Protein AF-A0A2R4JYA9-F1 (afdb_monomer_lite)

Foldseek 3Di:
DDDPVDDDDCVPPVVVVLVVCVVQFQADDDVPDGHQVNHDWDKDFDPVQCVVQNQQDQGIDTRNDPGGGHPPPPDDPPDD

Secondary structure (DSSP, 8-state):
---TT----HHHHHHHHHHHTHHHHS-EE-SS-EE-TT----EE--HHHHHHH-TTSS-EEETT-SSEE-STT-------

Radius of gyration: 14.52 Å; chains: 1; bounding box: 42×30×32 Å

pLDDT: mean 80.69, std 16.1, range [30.59, 95.12]

Structure (mmCIF, N/CA/C/O backbone):
data_AF-A0A2R4JYA9-F1
#
_entry.id   AF-A0A2R4JYA9-F1
#
loop_
_atom_site.group_PDB
_atom_site.id
_atom_site.type_symbol
_atom_site.label_atom_id
_atom_site.label_alt_id
_atom_site.label_comp_id
_atom_site.label_asym_id
_atom_site.label_entity_id
_atom_site.label_seq_id
_atom_site.pdbx_PDB_ins_code
_atom_site.Cartn_x
_atom_site.Cartn_y
_atom_site.Cartn_z
_atom_site.occupancy
_atom_site.B_iso_or_equiv
_atom_site.auth_seq_id
_atom_site.auth_comp_id
_atom_site.auth_asym_id
_atom_site.auth_atom_id
_atom_site.pdbx_PDB_model_num
ATOM 1 N N . MET A 1 1 ? 6.650 11.078 -10.809 1.00 47.72 1 MET A N 1
ATOM 2 C CA . MET A 1 1 ? 7.723 11.835 -10.127 1.00 47.72 1 MET A CA 1
ATOM 3 C C . MET A 1 1 ? 8.990 10.988 -10.157 1.00 47.72 1 MET A C 1
ATOM 5 O O . MET A 1 1 ? 8.995 9.927 -9.548 1.00 47.72 1 MET A O 1
ATOM 9 N N . PHE A 1 2 ? 10.026 11.405 -10.888 1.00 50.56 2 PHE A N 1
ATOM 10 C CA . PHE A 1 2 ? 11.340 10.755 -10.853 1.00 50.56 2 PHE A CA 1
ATOM 11 C C . PHE A 1 2 ? 12.230 11.539 -9.890 1.00 50.56 2 PHE A C 1
ATOM 13 O O . PHE A 1 2 ? 12.431 12.739 -10.059 1.00 50.56 2 PHE A O 1
ATOM 20 N N . ASN A 1 3 ? 12.693 10.887 -8.827 1.00 55.34 3 ASN A N 1
ATOM 21 C CA . ASN A 1 3 ? 13.552 11.518 -7.832 1.00 55.34 3 ASN A CA 1
ATOM 22 C C . ASN A 1 3 ? 14.971 11.698 -8.405 1.00 55.34 3 ASN A C 1
ATOM 24 O O . ASN A 1 3 ? 15.559 10.737 -8.892 1.00 55.34 3 ASN A O 1
ATOM 28 N N . ARG A 1 4 ? 15.542 12.907 -8.312 1.00 59.19 4 ARG A N 1
ATOM 29 C CA . ARG A 1 4 ? 16.865 13.260 -8.878 1.00 59.19 4 ARG A CA 1
ATOM 30 C C . ARG A 1 4 ? 18.053 12.641 -8.119 1.00 59.19 4 ARG A C 1
ATOM 32 O O . ARG A 1 4 ? 19.175 12.696 -8.597 1.00 59.19 4 ARG A O 1
ATOM 39 N N . ILE A 1 5 ? 17.794 12.050 -6.949 1.00 67.38 5 ILE A N 1
ATOM 40 C CA . ILE A 1 5 ? 18.788 11.469 -6.021 1.00 67.38 5 ILE A CA 1
ATOM 41 C C . ILE A 1 5 ? 19.129 10.000 -6.383 1.00 67.38 5 ILE A C 1
ATOM 43 O O . ILE A 1 5 ? 19.883 9.337 -5.682 1.00 67.38 5 ILE A O 1
ATOM 47 N N . GLY A 1 6 ? 18.604 9.481 -7.498 1.00 63.41 6 GLY A N 1
ATOM 48 C CA . GLY A 1 6 ? 18.844 8.109 -7.955 1.00 63.41 6 GLY A CA 1
ATOM 49 C C . GLY A 1 6 ? 17.759 7.121 -7.524 1.00 63.41 6 GLY A C 1
ATOM 50 O O . GLY A 1 6 ? 16.795 7.474 -6.831 1.00 63.41 6 GLY A O 1
ATOM 51 N N . GLU A 1 7 ? 17.897 5.878 -7.992 1.00 69.00 7 GLU A N 1
ATOM 52 C CA . GLU A 1 7 ? 16.935 4.810 -7.734 1.00 69.00 7 GLU A CA 1
ATOM 53 C C . GLU A 1 7 ? 16.834 4.526 -6.232 1.00 69.00 7 GLU A C 1
ATOM 55 O O . GLU A 1 7 ? 17.809 4.240 -5.536 1.00 69.00 7 GLU A O 1
ATOM 60 N N . ARG A 1 8 ? 15.610 4.601 -5.715 1.00 75.19 8 ARG A N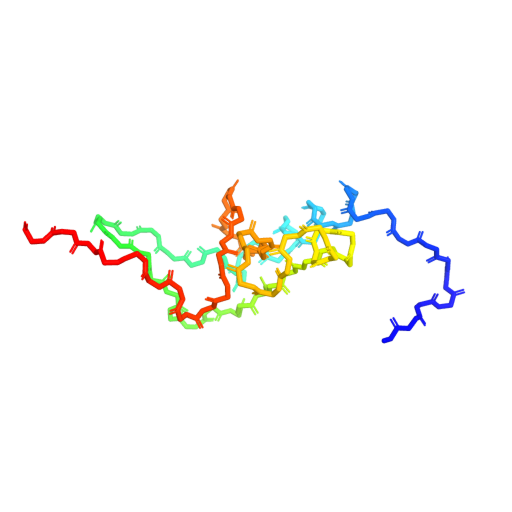 1
ATOM 61 C CA . ARG A 1 8 ? 15.298 4.188 -4.354 1.00 75.19 8 ARG A CA 1
ATOM 62 C C . ARG A 1 8 ? 14.943 2.713 -4.381 1.00 75.19 8 ARG A C 1
ATOM 64 O O . ARG A 1 8 ? 13.903 2.365 -4.924 1.00 75.19 8 ARG A O 1
ATOM 71 N N . ASN A 1 9 ? 15.764 1.870 -3.753 1.00 82.62 9 ASN A N 1
ATOM 72 C CA . ASN A 1 9 ? 15.452 0.450 -3.613 1.00 82.62 9 ASN A CA 1
ATOM 73 C C . ASN A 1 9 ? 14.131 0.284 -2.821 1.00 82.62 9 ASN A C 1
ATOM 75 O O . ASN A 1 9 ? 14.108 0.577 -1.617 1.00 82.62 9 ASN A O 1
ATOM 79 N N . PRO A 1 10 ? 13.034 -0.176 -3.454 1.00 80.12 10 PRO A N 1
ATOM 80 C CA . PRO A 1 10 ? 11.719 -0.242 -2.815 1.00 80.12 10 PRO A CA 1
ATOM 81 C C . PRO A 1 10 ? 11.698 -1.228 -1.643 1.00 80.12 10 PRO A C 1
ATOM 83 O O . PRO A 1 10 ? 11.043 -0.955 -0.639 1.00 80.12 10 PRO A O 1
ATOM 86 N N . ASN A 1 11 ? 12.510 -2.292 -1.702 1.00 84.50 11 ASN A N 1
ATOM 87 C CA . ASN A 1 11 ? 12.642 -3.278 -0.626 1.00 84.50 11 ASN A CA 1
ATOM 88 C C . ASN A 1 11 ? 13.264 -2.680 0.645 1.00 84.50 11 ASN A C 1
ATOM 90 O O . ASN A 1 11 ? 13.123 -3.246 1.722 1.00 84.50 11 ASN A O 1
ATOM 94 N N . ARG A 1 12 ? 13.953 -1.533 0.538 1.00 85.62 12 ARG A N 1
ATOM 95 C CA . ARG A 1 12 ? 14.476 -0.786 1.694 1.00 85.62 12 ARG A CA 1
ATOM 96 C C . ARG A 1 12 ? 13.570 0.369 2.101 1.00 85.62 12 ARG A C 1
ATOM 98 O O . ARG A 1 12 ? 13.408 0.638 3.288 1.00 85.62 12 ARG A O 1
ATOM 105 N N . ILE A 1 13 ? 13.002 1.076 1.126 1.00 87.62 13 ILE A N 1
ATOM 106 C CA . ILE A 1 13 ? 12.243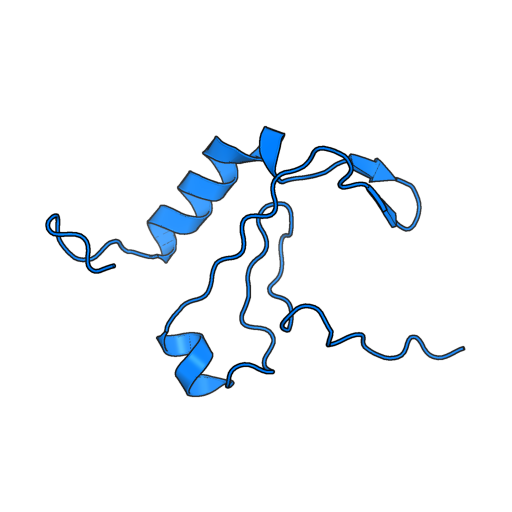 2.301 1.387 1.00 87.62 13 ILE A CA 1
ATOM 107 C C . ILE A 1 13 ? 10.837 2.011 1.904 1.00 87.62 13 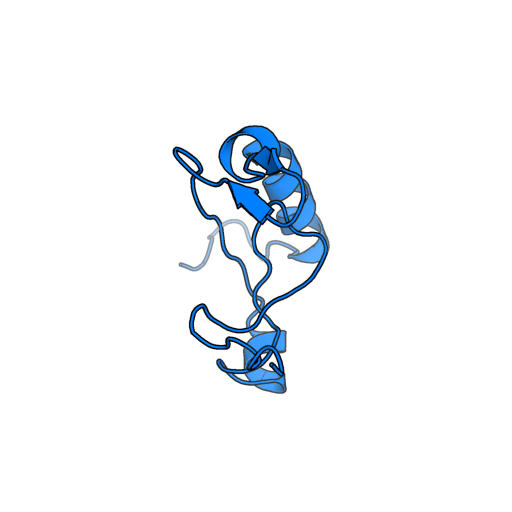ILE A C 1
ATOM 109 O O . ILE A 1 13 ? 10.403 2.707 2.818 1.00 87.62 13 ILE A O 1
ATOM 113 N N . PHE A 1 14 ? 10.138 0.998 1.385 1.00 88.56 14 PHE A N 1
ATOM 114 C CA . PHE A 1 14 ? 8.778 0.704 1.843 1.00 88.56 14 PHE A CA 1
ATOM 115 C C . PHE A 1 14 ? 8.734 0.276 3.314 1.00 88.56 14 PHE A C 1
ATOM 117 O O . PHE A 1 14 ? 7.980 0.911 4.050 1.00 88.56 14 PHE A O 1
ATOM 124 N N . PRO A 1 15 ? 9.569 -0.671 3.799 1.00 88.69 15 PRO A N 1
ATOM 125 C CA . PRO A 1 15 ? 9.563 -1.028 5.219 1.00 88.69 15 PRO A CA 1
ATOM 126 C C . PRO A 1 15 ? 9.909 0.157 6.123 1.00 88.69 15 PRO A C 1
ATOM 128 O O . PRO A 1 15 ? 9.263 0.373 7.145 1.00 88.69 15 PRO A O 1
ATOM 131 N N . ARG A 1 16 ? 10.889 0.977 5.717 1.00 90.12 16 ARG A N 1
ATOM 132 C CA . ARG A 1 16 ? 11.285 2.166 6.479 1.00 90.12 16 ARG A CA 1
ATOM 133 C C . ARG A 1 16 ? 10.159 3.194 6.564 1.00 90.12 16 ARG A C 1
ATOM 135 O O . ARG A 1 16 ? 9.902 3.710 7.645 1.00 90.12 16 ARG A O 1
ATOM 142 N N . LEU A 1 17 ? 9.508 3.507 5.443 1.00 88.88 17 LEU A N 1
ATOM 143 C CA . LEU A 1 17 ? 8.385 4.445 5.430 1.00 88.88 17 LEU A CA 1
ATOM 144 C C . LEU A 1 17 ? 7.210 3.907 6.247 1.00 88.88 17 LEU A C 1
ATOM 146 O O . LEU A 1 17 ? 6.645 4.661 7.029 1.00 88.88 17 LEU A O 1
ATOM 150 N N . GLN A 1 18 ? 6.896 2.617 6.116 1.00 90.12 18 GLN A N 1
ATOM 151 C CA . GLN A 1 18 ? 5.829 1.972 6.876 1.00 90.12 18 GLN A CA 1
ATOM 152 C C . GLN A 1 18 ? 6.056 2.080 8.385 1.00 90.12 18 GLN A C 1
ATOM 154 O O . GLN A 1 18 ? 5.112 2.378 9.111 1.00 90.12 18 GLN A O 1
ATOM 159 N N . GLU A 1 19 ? 7.291 1.885 8.853 1.00 91.12 19 GLU A N 1
ATOM 160 C CA . GLU A 1 19 ? 7.624 2.059 10.268 1.00 91.12 19 GLU A CA 1
ATOM 161 C C . GLU A 1 19 ? 7.523 3.530 10.695 1.00 91.12 19 GLU A C 1
ATOM 163 O O . GLU A 1 19 ? 6.891 3.843 11.702 1.00 91.12 19 GLU A O 1
ATOM 168 N N . MET A 1 20 ? 8.066 4.456 9.896 1.00 92.81 20 MET A N 1
ATOM 169 C CA . MET A 1 20 ? 8.038 5.893 10.206 1.00 92.81 20 MET A CA 1
ATOM 170 C C . MET A 1 20 ? 6.621 6.472 10.263 1.00 92.81 20 MET A C 1
ATOM 172 O O . MET A 1 20 ? 6.358 7.373 11.055 1.00 92.81 20 MET A O 1
ATOM 176 N N . THR A 1 21 ? 5.705 5.980 9.429 1.00 91.31 21 THR A N 1
ATOM 177 C CA . THR A 1 21 ? 4.317 6.457 9.380 1.00 91.31 21 THR A CA 1
ATOM 178 C C . THR A 1 21 ? 3.350 5.505 10.075 1.00 91.31 21 THR A C 1
ATOM 180 O O . THR A 1 21 ? 2.138 5.654 9.916 1.00 91.31 21 THR A O 1
ATOM 183 N N . ARG A 1 22 ? 3.846 4.527 10.848 1.00 89.94 22 ARG A N 1
ATOM 184 C CA . ARG 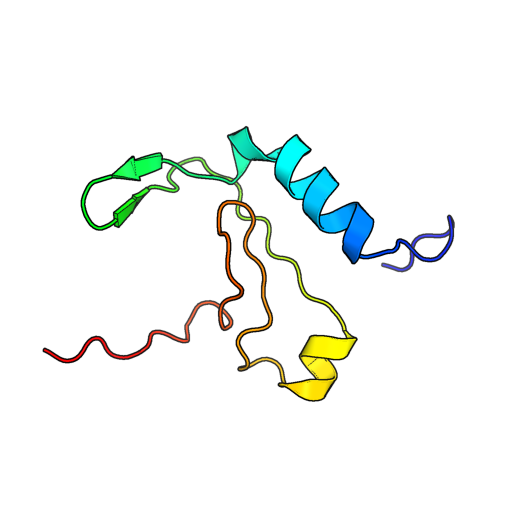A 1 22 ? 3.021 3.464 11.437 1.00 89.94 22 ARG A CA 1
ATOM 185 C C . ARG A 1 22 ? 1.837 4.026 12.217 1.00 89.94 22 ARG A C 1
ATOM 187 O O . ARG A 1 22 ? 0.704 3.623 11.978 1.00 89.94 22 ARG A O 1
ATOM 194 N N . GLN A 1 23 ? 2.087 5.008 13.082 1.00 89.31 23 GLN A N 1
ATOM 195 C CA . GLN A 1 23 ? 1.058 5.646 13.911 1.00 89.31 23 GLN A CA 1
ATOM 196 C C . GLN A 1 23 ? -0.023 6.373 13.096 1.00 89.31 23 GLN A C 1
ATOM 198 O O . GLN A 1 23 ? -1.148 6.494 13.564 1.00 89.31 23 GLN A O 1
ATOM 203 N N . LEU A 1 24 ? 0.298 6.821 11.879 1.00 89.19 24 LEU A N 1
ATOM 204 C CA . LEU A 1 24 ? -0.625 7.547 11.004 1.00 89.19 24 LEU A CA 1
ATOM 205 C C . LEU A 1 24 ? -1.466 6.613 10.124 1.00 89.19 24 LEU A C 1
ATOM 207 O O . LEU A 1 24 ? -2.542 7.002 9.677 1.00 89.19 24 LEU A O 1
ATOM 211 N N . CYS A 1 25 ? -0.972 5.404 9.838 1.00 88.75 25 CYS A N 1
ATOM 212 C CA . CYS A 1 25 ? -1.535 4.535 8.799 1.00 88.75 25 CYS A CA 1
ATOM 213 C C . CYS A 1 25 ? -2.127 3.219 9.323 1.00 88.75 25 CYS A C 1
ATOM 215 O O . CYS A 1 25 ? -2.967 2.631 8.641 1.00 88.75 25 CYS A O 1
ATOM 217 N N . GLN A 1 26 ? -1.696 2.730 10.494 1.00 88.38 26 GLN A N 1
ATOM 218 C CA . GLN A 1 26 ? -2.025 1.370 10.948 1.00 88.38 26 GLN A CA 1
ATOM 219 C C . GLN A 1 26 ? -3.502 1.157 11.312 1.00 88.38 26 GLN A C 1
ATOM 221 O O . GLN A 1 26 ? -3.977 0.022 11.264 1.00 88.38 26 GLN A O 1
ATOM 226 N N . GLY A 1 27 ? -4.237 2.232 11.613 1.00 87.75 27 GLY A N 1
ATOM 227 C CA . GLY A 1 27 ? -5.594 2.142 12.147 1.00 87.75 27 GLY A CA 1
ATOM 228 C C . GLY A 1 27 ? -5.634 1.540 13.554 1.00 87.75 27 GLY A C 1
ATOM 229 O O . GLY A 1 27 ? -4.615 1.419 14.232 1.00 87.75 27 GLY A O 1
ATOM 230 N N . GLN A 1 28 ? -6.823 1.164 14.003 1.00 88.56 28 GLN A N 1
ATOM 231 C CA . GLN A 1 28 ? -7.064 0.465 15.261 1.00 88.56 28 GLN A CA 1
ATOM 232 C C . GLN A 1 28 ? -7.679 -0.901 14.966 1.00 88.56 28 GLN A C 1
ATOM 234 O O . GLN A 1 28 ? -8.619 -1.031 14.179 1.00 88.56 28 GLN A O 1
ATOM 239 N N . ARG A 1 29 ? -7.132 -1.951 15.580 1.00 86.62 29 ARG A N 1
ATOM 240 C CA . ARG A 1 29 ? -7.658 -3.307 15.422 1.00 86.62 29 ARG A CA 1
ATOM 241 C C . ARG A 1 29 ? -8.768 -3.542 16.439 1.00 86.62 29 ARG A C 1
ATOM 243 O O . ARG A 1 29 ? -8.524 -3.484 17.639 1.00 86.62 29 ARG A O 1
ATOM 250 N N . HIS A 1 30 ? -9.951 -3.883 15.944 1.00 87.50 30 HIS A N 1
ATOM 251 C CA . HIS A 1 30 ? -11.082 -4.337 16.745 1.00 87.50 30 HIS A CA 1
ATOM 252 C C . HIS A 1 30 ? -11.352 -5.821 16.481 1.00 87.50 30 HIS A C 1
ATOM 254 O O . HIS A 1 30 ? -10.788 -6.441 15.571 1.00 87.50 30 HIS A O 1
ATOM 260 N N . THR A 1 31 ? -12.222 -6.419 17.287 1.00 92.00 31 THR A N 1
ATOM 261 C CA . THR A 1 31 ? -12.687 -7.787 17.054 1.00 92.00 31 THR A CA 1
ATOM 262 C C . THR A 1 31 ? -13.479 -7.830 15.747 1.00 92.00 31 THR A C 1
ATOM 264 O O . THR A 1 31 ? -14.521 -7.197 15.628 1.00 92.00 31 THR A O 1
ATOM 267 N N . GLY A 1 32 ? -12.967 -8.550 14.747 1.00 86.06 32 GLY A N 1
ATOM 268 C CA . GLY A 1 32 ? -13.636 -8.745 13.455 1.00 86.06 32 GLY A CA 1
ATOM 269 C C . GLY A 1 32 ? -13.429 -7.639 12.411 1.00 86.06 32 GLY A C 1
ATOM 270 O O . GLY A 1 32 ? -13.669 -7.890 11.235 1.00 86.06 32 GLY A O 1
ATOM 271 N N . PHE A 1 33 ? -12.931 -6.452 12.777 1.00 83.44 33 PHE A N 1
ATOM 272 C CA . PHE A 1 33 ? -12.680 -5.370 11.814 1.00 83.44 33 PHE A CA 1
ATOM 273 C C . PHE A 1 33 ? -11.485 -4.485 12.198 1.00 83.44 33 PHE A C 1
ATOM 275 O O . PHE A 1 33 ? -10.898 -4.621 13.269 1.00 83.44 33 PHE A O 1
ATOM 282 N N . HIS A 1 34 ? -11.056 -3.616 11.282 1.00 83.81 34 HIS A N 1
ATOM 283 C CA . HIS A 1 34 ? -10.040 -2.592 11.548 1.00 83.81 34 HIS A CA 1
ATOM 284 C C . HIS A 1 34 ? -10.659 -1.224 11.291 1.00 83.81 34 HIS A C 1
ATOM 286 O O . HIS A 1 34 ? -11.169 -0.988 10.194 1.00 83.81 34 HIS A O 1
ATOM 292 N N . ASP A 1 35 ? -10.603 -0.351 12.289 1.00 87.06 35 ASP A N 1
ATOM 293 C CA . ASP A 1 35 ? -11.018 1.039 12.170 1.00 87.06 35 ASP A CA 1
ATOM 294 C C . ASP A 1 35 ? -9.854 1.879 11.636 1.00 87.06 35 ASP A C 1
ATOM 296 O O . ASP A 1 35 ? -8.701 1.719 12.037 1.00 87.06 35 ASP A O 1
ATOM 300 N N . TYR A 1 36 ? -10.158 2.769 10.703 1.00 86.06 36 TYR A N 1
ATOM 301 C CA . TYR A 1 36 ? -9.204 3.691 10.098 1.00 86.06 36 TYR A CA 1
ATOM 302 C C . TYR A 1 36 ? -9.669 5.141 10.191 1.00 86.06 36 TYR A C 1
ATOM 304 O O . TYR A 1 36 ? -9.125 5.997 9.489 1.00 86.06 36 TYR A O 1
ATOM 312 N N . TYR A 1 37 ? -10.659 5.436 11.033 1.00 88.38 37 TYR A N 1
ATOM 313 C CA . TYR A 1 37 ? -11.090 6.800 11.277 1.00 88.38 37 TYR A CA 1
ATOM 314 C C . TYR A 1 37 ? -9.899 7.667 11.713 1.00 88.38 37 TYR A C 1
ATOM 316 O O . TYR A 1 37 ? -9.113 7.293 12.584 1.00 88.38 37 TYR A O 1
ATOM 324 N N . GLY A 1 38 ? -9.707 8.797 11.028 1.00 86.81 38 GLY A N 1
ATOM 325 C CA . GLY A 1 38 ? -8.566 9.694 11.242 1.00 86.81 38 GLY A CA 1
ATOM 326 C C . GLY A 1 38 ? -7.202 9.173 10.760 1.00 86.81 38 GLY A C 1
ATOM 327 O O . GLY A 1 38 ? -6.207 9.878 10.911 1.00 86.81 38 GLY A O 1
ATOM 328 N N . SER A 1 39 ? -7.124 7.976 10.164 1.00 90.00 39 SER A N 1
ATOM 329 C CA . SER A 1 39 ? -5.879 7.436 9.597 1.00 90.00 39 SER A CA 1
ATOM 330 C C . SER A 1 39 ? -5.638 7.941 8.172 1.00 90.00 39 SER A C 1
ATOM 332 O O . SER A 1 39 ? -6.568 8.072 7.377 1.00 90.00 39 SER A O 1
ATOM 334 N N . ILE A 1 40 ? -4.371 8.145 7.809 1.00 87.81 40 ILE A N 1
ATOM 335 C CA . ILE A 1 40 ? -3.959 8.542 6.458 1.00 87.81 40 ILE A CA 1
ATOM 336 C C . ILE A 1 40 ? -3.615 7.275 5.659 1.00 87.81 40 ILE A C 1
ATOM 338 O O . ILE A 1 40 ? -2.632 6.602 5.986 1.00 87.81 40 ILE A O 1
ATOM 342 N N . PRO A 1 41 ? -4.377 6.910 4.611 1.00 84.50 41 PRO A N 1
ATOM 343 C CA . PRO A 1 41 ? -4.059 5.735 3.813 1.00 84.50 41 PRO A CA 1
ATOM 344 C C . PRO A 1 41 ? -2.850 6.014 2.914 1.00 84.50 41 PRO A C 1
ATOM 346 O O . PRO A 1 41 ? -2.929 6.788 1.964 1.00 84.50 41 PRO A O 1
ATOM 349 N N . ILE A 1 42 ? -1.734 5.335 3.183 1.00 89.06 42 ILE A N 1
ATOM 350 C CA . ILE A 1 42 ? -0.601 5.269 2.257 1.00 89.06 42 ILE A CA 1
ATOM 351 C C . ILE A 1 42 ? -0.650 3.919 1.549 1.00 89.06 42 ILE A C 1
ATOM 353 O O . ILE A 1 42 ? -0.577 2.864 2.185 1.00 89.06 42 ILE A O 1
ATOM 357 N N . ILE A 1 43 ? -0.790 3.968 0.225 1.00 88.50 43 ILE A N 1
ATOM 358 C CA . ILE A 1 43 ? -0.816 2.799 -0.651 1.00 88.50 43 ILE A CA 1
ATOM 359 C C . ILE A 1 43 ? 0.379 2.894 -1.591 1.00 88.50 43 ILE A C 1
ATOM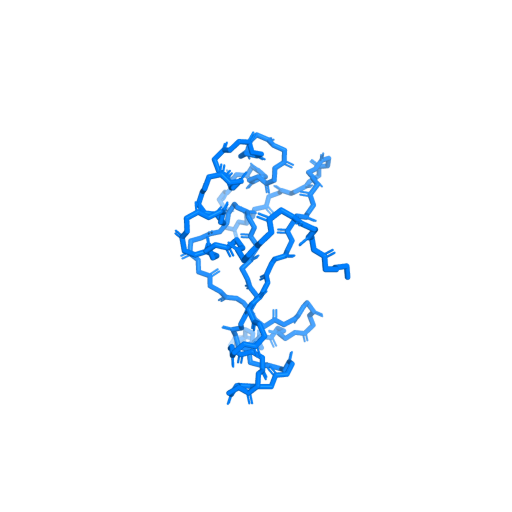 361 O O . ILE A 1 43 ? 0.570 3.905 -2.269 1.00 88.50 43 ILE A O 1
ATOM 365 N N . VAL A 1 44 ? 1.182 1.836 -1.634 1.00 89.81 44 VAL A N 1
ATOM 366 C CA . VAL A 1 44 ? 2.354 1.743 -2.503 1.00 89.81 44 VAL A CA 1
ATOM 367 C C . VAL A 1 44 ? 2.260 0.520 -3.399 1.00 89.81 44 VAL A C 1
ATOM 369 O O . VAL A 1 44 ? 1.678 -0.503 -3.046 1.00 89.81 44 VAL A O 1
ATOM 372 N N . THR A 1 45 ? 2.853 0.613 -4.580 1.00 90.69 45 THR A N 1
ATOM 373 C CA . THR A 1 45 ? 3.002 -0.518 -5.494 1.00 90.69 45 THR A CA 1
ATOM 374 C C . THR A 1 45 ? 4.285 -0.358 -6.304 1.00 90.69 45 THR A C 1
ATOM 376 O O . THR A 1 45 ? 4.825 0.745 -6.427 1.00 90.69 45 THR A O 1
ATOM 379 N N . GLY A 1 46 ? 4.803 -1.467 -6.824 1.00 88.25 46 GLY A N 1
ATOM 380 C CA . GLY A 1 46 ? 5.963 -1.485 -7.708 1.00 88.25 46 GLY A CA 1
ATOM 381 C C . GLY A 1 46 ? 5.532 -1.585 -9.168 1.00 88.25 46 GLY A C 1
ATOM 382 O O . GLY A 1 46 ? 4.679 -2.403 -9.504 1.00 88.25 46 GLY A O 1
ATOM 383 N N . LEU A 1 47 ? 6.173 -0.819 -10.058 1.00 88.75 47 LEU A N 1
ATOM 384 C CA . LEU A 1 47 ? 5.888 -0.875 -11.500 1.00 88.75 47 LEU A CA 1
ATOM 385 C C . LEU A 1 47 ? 6.097 -2.279 -12.092 1.00 88.75 47 LEU A C 1
ATOM 387 O O . LEU A 1 47 ? 5.352 -2.682 -12.979 1.00 88.75 47 LEU A O 1
ATOM 391 N N . LYS A 1 48 ? 7.066 -3.046 -11.572 1.00 88.62 48 LYS A N 1
ATOM 392 C CA . LYS A 1 48 ? 7.284 -4.446 -11.964 1.00 88.62 48 LYS A CA 1
ATOM 393 C C . LYS A 1 48 ? 6.062 -5.317 -11.646 1.00 88.62 48 LYS A C 1
ATOM 395 O O . LYS A 1 48 ? 5.545 -5.971 -12.544 1.00 88.62 48 LYS A O 1
ATOM 400 N N . ASN A 1 49 ? 5.560 -5.250 -10.411 1.00 87.62 49 ASN A N 1
ATOM 401 C CA . ASN A 1 49 ? 4.389 -6.018 -9.980 1.00 87.62 49 ASN A CA 1
ATOM 402 C C . ASN A 1 49 ? 3.139 -5.619 -10.777 1.00 87.62 49 ASN A C 1
ATOM 404 O O . ASN A 1 49 ? 2.381 -6.484 -11.205 1.00 87.62 49 ASN A O 1
ATOM 408 N N . LEU A 1 50 ? 2.949 -4.318 -11.035 1.00 90.62 50 LEU A N 1
ATOM 409 C CA . LEU A 1 50 ? 1.862 -3.828 -11.890 1.00 90.62 50 LEU A CA 1
ATOM 410 C C . LEU A 1 50 ? 1.951 -4.365 -13.319 1.00 90.62 50 LEU A C 1
ATOM 412 O O . LEU A 1 50 ? 0.930 -4.722 -13.896 1.00 90.62 50 LEU A O 1
ATOM 416 N N . ARG A 1 51 ? 3.153 -4.424 -13.898 1.00 93.44 51 ARG A N 1
ATOM 417 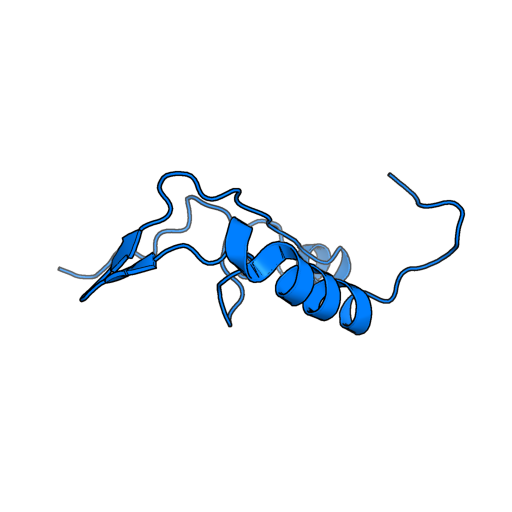C CA . ARG A 1 51 ? 3.357 -4.978 -15.240 1.00 93.44 51 ARG A CA 1
ATOM 418 C C . ARG A 1 51 ? 3.044 -6.475 -15.288 1.00 93.44 51 ARG A C 1
ATOM 420 O O . ARG A 1 51 ? 2.489 -6.936 -16.274 1.00 93.44 51 ARG A O 1
ATOM 427 N N . GLU A 1 52 ? 3.412 -7.215 -14.247 1.00 95.12 52 GLU A N 1
ATOM 428 C CA . GLU A 1 52 ? 3.270 -8.676 -14.190 1.00 95.12 52 GLU A CA 1
ATOM 429 C C . GLU A 1 52 ? 1.840 -9.131 -13.872 1.00 95.12 52 GLU A C 1
ATOM 431 O O . GLU A 1 52 ? 1.365 -10.101 -14.456 1.00 95.12 52 GLU A O 1
ATOM 436 N N . HIS A 1 53 ? 1.131 -8.426 -12.988 1.00 92.88 53 HIS A N 1
ATOM 437 C CA . HIS A 1 53 ? -0.192 -8.849 -12.504 1.00 92.88 53 HIS A CA 1
ATOM 438 C C . HIS A 1 53 ? -1.334 -7.905 -12.901 1.00 92.88 53 HIS A C 1
ATOM 440 O O . HIS A 1 53 ? -2.499 -8.163 -12.592 1.00 92.88 53 HIS A O 1
ATOM 446 N N . GLY A 1 54 ? -1.015 -6.806 -13.584 1.00 91.00 54 GLY A N 1
ATOM 447 C CA . GLY A 1 54 ? -1.973 -5.781 -13.967 1.00 91.00 54 GLY A CA 1
ATOM 448 C C . GLY A 1 54 ? -2.510 -4.969 -12.780 1.00 91.00 54 GLY A C 1
ATOM 449 O O . GLY A 1 54 ? -2.266 -5.282 -11.612 1.00 91.00 54 GLY A O 1
ATOM 450 N N . PRO A 1 55 ? -3.305 -3.923 -13.060 1.00 88.94 55 PRO A N 1
ATOM 451 C CA . PRO A 1 55 ? -3.871 -3.062 -12.025 1.00 88.94 55 PRO A CA 1
ATOM 452 C C . PRO A 1 55 ? -4.940 -3.754 -11.170 1.00 88.94 55 PRO A C 1
ATOM 454 O O . PRO A 1 55 ? -5.293 -3.219 -10.131 1.00 88.94 55 PRO A O 1
ATOM 457 N N . LYS A 1 56 ? -5.464 -4.917 -11.582 1.00 90.38 56 LYS A N 1
ATOM 458 C CA . LYS A 1 56 ? -6.452 -5.698 -10.812 1.00 90.38 56 LYS A CA 1
ATOM 459 C C . LYS A 1 56 ? -5.817 -6.752 -9.897 1.00 90.38 56 LYS A C 1
ATOM 461 O O . LYS A 1 56 ? -6.524 -7.343 -9.087 1.00 90.38 56 LYS A O 1
ATOM 466 N N . GLY A 1 57 ? -4.517 -7.013 -10.039 1.00 88.81 57 GLY A N 1
ATOM 467 C CA . GLY A 1 57 ? -3.809 -7.989 -9.216 1.00 88.81 57 GLY A CA 1
ATOM 468 C C . GLY A 1 57 ? -3.619 -7.517 -7.773 1.00 88.81 57 GLY A C 1
ATOM 469 O O . GLY A 1 57 ? -3.690 -6.323 -7.477 1.00 88.81 57 GLY A O 1
ATOM 470 N N . SER A 1 58 ? -3.316 -8.455 -6.872 1.00 92.25 58 SER A N 1
ATOM 471 C CA . SER A 1 58 ? -2.964 -8.162 -5.475 1.00 92.25 58 SER A CA 1
ATOM 472 C C . SER A 1 58 ? -1.552 -7.579 -5.356 1.00 92.25 58 SER A C 1
ATOM 474 O O . SER A 1 58 ? -0.632 -8.230 -4.860 1.00 92.25 58 SER A O 1
ATOM 476 N N . VAL A 1 59 ? -1.363 -6.356 -5.853 1.00 93.12 59 VAL A N 1
ATOM 477 C CA . VAL A 1 59 ? -0.047 -5.706 -5.997 1.00 93.12 59 VAL A CA 1
ATOM 478 C C . VAL A 1 59 ? 0.102 -4.412 -5.204 1.00 93.12 59 VAL A C 1
ATOM 480 O O . VAL A 1 59 ? 1.153 -3.769 -5.278 1.00 93.12 59 VAL A O 1
ATOM 483 N N . PHE A 1 60 ? -0.922 -4.018 -4.449 1.00 91.31 60 PHE A N 1
ATOM 484 C CA . PHE A 1 60 ? -0.917 -2.800 -3.648 1.00 91.31 60 PHE A CA 1
ATOM 485 C C . PHE A 1 60 ? -0.640 -3.139 -2.188 1.00 91.31 60 PHE A C 1
ATOM 487 O O . PHE A 1 60 ? -1.398 -3.871 -1.561 1.00 91.31 60 PHE A O 1
ATOM 494 N N . LEU A 1 61 ? 0.438 -2.603 -1.626 1.00 90.56 61 LEU A N 1
ATOM 495 C CA . LEU A 1 61 ? 0.690 -2.665 -0.193 1.00 90.56 61 LEU A CA 1
ATOM 496 C C . LEU A 1 61 ? 0.087 -1.421 0.455 1.00 90.56 61 LEU A C 1
ATOM 498 O O . LEU A 1 61 ? 0.500 -0.297 0.165 1.00 90.56 61 LEU A O 1
ATOM 502 N N . ARG A 1 62 ? -0.871 -1.629 1.353 1.00 89.31 62 ARG A N 1
ATOM 503 C CA . ARG A 1 62 ? -1.355 -0.582 2.249 1.00 89.31 62 ARG A CA 1
ATOM 504 C C . ARG A 1 62 ? -0.534 -0.621 3.531 1.00 89.31 62 ARG A C 1
ATOM 506 O O . ARG A 1 62 ? -0.474 -1.656 4.192 1.00 89.31 62 ARG A O 1
ATOM 513 N N . PHE A 1 63 ? 0.063 0.501 3.913 1.00 89.56 63 PHE A N 1
ATOM 514 C CA . PHE A 1 63 ? 0.777 0.574 5.188 1.00 89.56 63 PHE A CA 1
ATOM 515 C C . PHE A 1 63 ? -0.173 0.299 6.355 1.00 89.56 63 PHE A C 1
ATOM 517 O O . PHE A 1 63 ? -1.310 0.770 6.361 1.00 89.56 63 PHE A O 1
ATOM 524 N N . GLY A 1 64 ? 0.295 -0.490 7.325 1.00 84.25 64 GLY A N 1
ATOM 525 C CA . GLY A 1 64 ? -0.553 -1.034 8.390 1.00 84.25 64 GLY A CA 1
ATOM 526 C C . GLY A 1 64 ? -1.125 -2.422 8.101 1.00 84.25 64 GLY A C 1
ATOM 527 O O . GLY A 1 64 ? -1.798 -2.989 8.956 1.00 84.25 64 GLY A O 1
ATOM 528 N N . ARG A 1 65 ? -0.865 -2.979 6.914 1.00 85.38 65 ARG A N 1
ATOM 529 C CA . ARG A 1 65 ? -1.130 -4.379 6.571 1.00 85.38 65 ARG A CA 1
ATOM 530 C C . ARG A 1 65 ? 0.186 -5.111 6.328 1.00 85.38 65 ARG A C 1
ATOM 532 O O . ARG A 1 65 ? 1.199 -4.507 5.982 1.00 85.38 65 ARG A O 1
ATOM 539 N N . ASP A 1 66 ? 0.149 -6.418 6.521 1.00 85.69 66 ASP A N 1
ATOM 540 C CA . ASP A 1 66 ? 1.262 -7.348 6.321 1.00 85.69 66 ASP A CA 1
ATOM 541 C C . ASP A 1 66 ? 1.217 -8.060 4.956 1.00 85.69 66 ASP A C 1
ATOM 543 O O . ASP A 1 66 ? 2.133 -8.802 4.614 1.00 85.69 66 ASP A O 1
ATOM 547 N N . HIS A 1 67 ? 0.179 -7.811 4.154 1.00 87.06 67 HIS A N 1
ATOM 548 C CA . HIS A 1 67 ? -0.030 -8.422 2.844 1.00 87.06 67 HIS A CA 1
ATOM 549 C C . HIS A 1 67 ? -0.435 -7.390 1.785 1.00 87.06 67 HIS A C 1
ATOM 551 O O . HIS A 1 67 ? -0.961 -6.317 2.092 1.00 87.06 67 HIS A O 1
ATOM 557 N N . THR A 1 68 ? -0.204 -7.729 0.514 1.00 90.62 68 THR A N 1
ATOM 558 C CA . THR A 1 68 ? -0.687 -6.945 -0.626 1.00 90.62 68 THR A CA 1
ATOM 559 C C . THR A 1 68 ? -2.160 -7.224 -0.909 1.00 90.62 68 THR A C 1
ATOM 561 O O . THR A 1 68 ? -2.687 -8.305 -0.645 1.00 90.62 68 THR A O 1
ATOM 564 N N . GLN A 1 69 ? -2.835 -6.230 -1.470 1.00 88.56 69 GLN A N 1
ATOM 565 C CA . GLN A 1 69 ? -4.264 -6.223 -1.741 1.00 88.56 69 GLN A CA 1
ATOM 566 C C . GLN A 1 69 ? -4.520 -5.840 -3.211 1.00 88.56 69 GLN A C 1
ATOM 568 O O . GLN A 1 69 ? -3.660 -5.210 -3.842 1.00 88.56 69 GLN A O 1
ATOM 573 N N . PRO A 1 70 ? -5.674 -6.227 -3.784 1.00 87.31 70 PRO A N 1
ATOM 574 C CA . PRO A 1 70 ? -6.168 -5.641 -5.030 1.00 87.31 70 PRO A CA 1
ATOM 575 C C . PRO A 1 70 ? -6.495 -4.146 -4.831 1.00 87.31 70 PRO A C 1
ATOM 577 O O . PRO A 1 70 ? -6.559 -3.679 -3.689 1.00 87.31 70 PRO A O 1
ATOM 580 N N . PRO A 1 71 ? -6.700 -3.364 -5.908 1.00 78.06 71 PRO A N 1
ATOM 581 C CA . PRO A 1 71 ? -7.172 -1.986 -5.769 1.00 78.06 71 PRO A CA 1
ATOM 582 C C . PRO A 1 71 ? -8.523 -1.962 -5.032 1.00 78.06 71 PRO A C 1
ATOM 584 O O . PRO A 1 71 ? -9.327 -2.887 -5.173 1.00 78.06 71 PRO A O 1
ATOM 587 N N . ALA A 1 72 ? -8.768 -0.916 -4.234 1.00 63.03 72 ALA A N 1
ATOM 588 C CA . ALA A 1 72 ? -10.011 -0.759 -3.476 1.00 63.03 72 ALA A CA 1
ATOM 589 C C . ALA A 1 72 ? -11.222 -0.870 -4.424 1.00 63.03 72 ALA A C 1
ATOM 591 O O . ALA A 1 72 ? -11.349 -0.080 -5.358 1.00 63.03 72 ALA A O 1
ATOM 592 N N . GLY A 1 73 ? -12.048 -1.901 -4.221 1.00 52.06 73 GLY A N 1
ATOM 593 C CA . GLY A 1 73 ? -13.113 -2.332 -5.139 1.00 52.06 73 GLY A CA 1
ATOM 594 C C . GLY A 1 73 ? -13.017 -3.805 -5.560 1.00 52.06 73 GLY A C 1
ATOM 595 O O . GLY A 1 73 ? -13.960 -4.346 -6.127 1.00 52.06 73 GLY A O 1
ATOM 596 N N . GLY A 1 74 ? -11.899 -4.476 -5.269 1.00 45.41 74 GLY A N 1
ATOM 597 C CA . GLY A 1 74 ? -11.749 -5.926 -5.398 1.00 45.41 74 GLY A CA 1
ATOM 598 C C . GLY A 1 74 ? -12.184 -6.668 -4.139 1.00 45.41 74 GLY A C 1
ATOM 599 O O . GLY A 1 74 ? -11.394 -7.433 -3.585 1.00 45.41 74 GLY A O 1
ATOM 600 N N . ASP A 1 75 ? -13.402 -6.422 -3.659 1.00 41.62 75 ASP A N 1
ATOM 601 C CA . ASP A 1 75 ? -13.991 -7.292 -2.650 1.00 41.62 75 ASP A CA 1
ATOM 602 C C . ASP A 1 75 ? -14.099 -8.688 -3.270 1.00 41.62 75 ASP A C 1
ATOM 604 O O . ASP A 1 75 ? -14.810 -8.915 -4.252 1.00 41.62 75 ASP A O 1
ATOM 608 N N . ARG A 1 76 ? -13.377 -9.652 -2.691 1.00 47.28 76 ARG A N 1
ATOM 609 C CA . ARG A 1 76 ? -13.876 -11.022 -2.711 1.00 47.28 76 ARG A CA 1
ATOM 610 C C . ARG A 1 76 ? -15.276 -10.943 -2.120 1.00 47.28 76 ARG A C 1
ATOM 612 O O . ARG A 1 76 ? -15.423 -10.505 -0.983 1.00 47.28 76 ARG A O 1
ATOM 619 N N . GLN A 1 77 ? -16.269 -11.380 -2.888 1.00 38.22 77 GLN A N 1
ATOM 620 C CA . GLN A 1 77 ? -17.520 -11.873 -2.333 1.00 38.22 77 GLN A CA 1
ATOM 621 C C . GLN A 1 77 ? -17.170 -12.749 -1.127 1.00 38.22 77 GLN A C 1
ATOM 623 O O . GLN A 1 77 ? -16.547 -13.802 -1.280 1.00 38.22 77 GLN A O 1
ATOM 628 N N . SER A 1 78 ? -17.509 -12.283 0.071 1.00 30.59 78 SER A N 1
ATOM 629 C CA . SER A 1 78 ? -17.695 -13.177 1.203 1.00 30.59 78 SER A CA 1
ATOM 630 C C . SER A 1 78 ? -18.837 -14.114 0.806 1.00 30.59 78 SER A C 1
ATOM 632 O O . SER A 1 78 ? -19.910 -13.603 0.475 1.00 30.59 78 SER A O 1
ATOM 634 N N . PRO A 1 79 ? -18.643 -15.442 0.757 1.00 38.62 79 PRO A N 1
ATOM 635 C CA . PRO A 1 79 ? -19.785 -16.328 0.644 1.00 38.62 79 PRO A CA 1
ATOM 636 C C . PRO A 1 79 ? -20.633 -16.156 1.909 1.00 38.62 79 PRO A C 1
ATOM 638 O O . PRO A 1 79 ? -20.091 -16.126 3.018 1.00 38.62 79 PRO A O 1
ATOM 641 N N . LEU A 1 80 ? -21.934 -15.950 1.691 1.00 41.28 80 LEU A N 1
ATOM 642 C CA . LEU A 1 80 ? -22.982 -16.075 2.704 1.00 41.28 80 LEU A CA 1
ATOM 643 C C . LEU A 1 80 ? -22.954 -17.472 3.332 1.00 41.28 80 LEU A C 1
ATOM 645 O O . LEU A 1 80 ? -22.653 -18.435 2.588 1.00 41.28 80 LEU A O 1
#

Sequence (80 aa):
MFNRIGERNPNRIFPRLQEMTRQLCQGQRHTGFHDYYGSIPIIVTGLKNLREHGPKGSVFLRFGRDHTQPPAGGDRQSPL